Protein AF-A0A3B0T3K8-F1 (afdb_monomer)

Foldseek 3Di:
DDDPVVVVVCVVVVVVVVPDDDPLNVQLVVQCVVPNDVSSVVSVVVSVVVVVVVVVCVVVCPVVVCVVDPVSVVVVVVVVVVVCVVVVVCVVPDDPPPDPPDD

Sequence (103 aa):
MPETSTLLIFLAASTVLAVVPGPGVLYIIARSVEGGRRTGLAATLGVATGNMVHVMGAAIGLSAIIAQSATAFTAIKLAGAAYLIGTGVIRLLTPVEVGTDVA

Solvent-accessible surface area (backbone atoms only — not c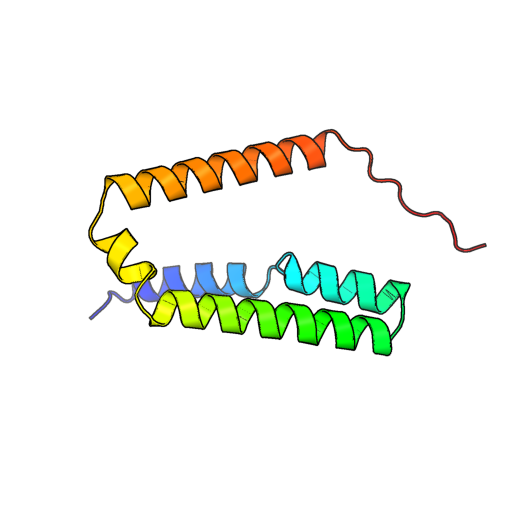omparable to full-atom values): 5920 Å² total; per-residue (Å²): 128,86,53,70,67,58,53,52,52,48,50,52,54,50,50,56,57,69,71,52,79,48,73,69,55,50,49,28,50,54,37,24,70,78,56,34,71,68,40,18,50,52,42,46,52,52,52,52,51,52,49,50,56,50,51,48,46,43,72,79,36,54,54,56,56,35,71,76,28,71,65,54,42,50,51,52,52,51,51,51,51,52,50,52,51,52,53,50,52,52,60,73,71,48,82,82,80,76,82,78,86,81,126

Structure (mmCIF, N/CA/C/O backbone):
data_AF-A0A3B0T3K8-F1
#
_entry.id   AF-A0A3B0T3K8-F1
#
loop_
_atom_site.group_PDB
_atom_site.id
_atom_site.type_symbol
_atom_site.label_atom_id
_atom_site.label_alt_id
_atom_site.label_comp_id
_atom_site.label_asym_id
_atom_site.label_entity_id
_atom_site.label_seq_id
_atom_site.pdbx_PDB_ins_code
_atom_site.Cartn_x
_atom_site.Cartn_y
_atom_site.Cartn_z
_atom_site.occupancy
_atom_site.B_iso_or_equiv
_atom_site.auth_seq_id
_atom_site.auth_comp_id
_atom_site.auth_asym_id
_atom_site.auth_atom_id
_atom_site.pdbx_PDB_model_num
ATOM 1 N N . MET A 1 1 ? -20.956 -18.641 13.293 1.00 65.44 1 MET A N 1
ATOM 2 C CA . MET A 1 1 ? -20.156 -19.009 12.103 1.00 65.44 1 MET A CA 1
ATOM 3 C C . MET A 1 1 ? -20.710 -18.198 10.943 1.00 65.44 1 MET A C 1
ATOM 5 O O . MET A 1 1 ? -21.928 -18.055 10.918 1.00 65.44 1 MET A O 1
ATOM 9 N N . PRO A 1 2 ? -19.878 -17.571 10.093 1.00 84.19 2 PRO A N 1
ATOM 10 C CA . PRO A 1 2 ? -20.380 -16.758 8.987 1.00 84.19 2 PRO A CA 1
ATOM 11 C C . PRO A 1 2 ? -21.283 -17.595 8.076 1.00 84.19 2 PRO A C 1
ATOM 13 O O . PRO A 1 2 ? -21.042 -18.785 7.879 1.00 84.19 2 PRO A O 1
ATOM 16 N N . GLU A 1 3 ? -22.346 -16.976 7.572 1.00 94.12 3 GLU A N 1
ATOM 17 C CA . GLU A 1 3 ? -23.328 -17.628 6.708 1.00 94.12 3 GLU A CA 1
ATOM 18 C C . GLU A 1 3 ? -22.688 -17.985 5.356 1.00 94.12 3 GLU A C 1
ATOM 20 O O . GLU A 1 3 ? -21.811 -17.265 4.869 1.00 94.12 3 GLU A O 1
ATOM 25 N N . THR A 1 4 ? -23.105 -19.090 4.735 1.00 93.25 4 THR A N 1
ATOM 26 C CA . THR A 1 4 ? -22.496 -19.574 3.485 1.00 93.25 4 THR A CA 1
ATOM 27 C C . THR A 1 4 ? -22.567 -18.526 2.374 1.00 93.25 4 THR A C 1
ATOM 29 O O . THR A 1 4 ? -21.596 -18.363 1.637 1.00 93.25 4 THR A O 1
ATOM 32 N N . SER A 1 5 ? -23.649 -17.741 2.308 1.00 93.19 5 SER A N 1
ATOM 33 C CA . SER A 1 5 ? -23.757 -16.604 1.385 1.00 93.19 5 SER A CA 1
ATOM 34 C C . SER A 1 5 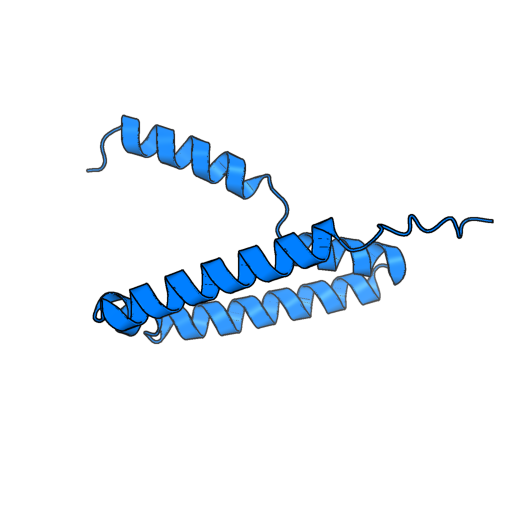? -22.659 -15.556 1.608 1.00 93.19 5 SER A C 1
ATOM 36 O O . SER A 1 5 ? -22.021 -15.108 0.656 1.00 93.19 5 SER A O 1
ATOM 38 N N . THR A 1 6 ? -22.348 -15.222 2.868 1.00 95.00 6 THR A N 1
ATOM 39 C CA . THR A 1 6 ? -21.268 -14.273 3.204 1.00 95.00 6 THR A CA 1
ATOM 40 C C . THR A 1 6 ? -19.912 -14.780 2.720 1.00 95.00 6 THR A C 1
ATOM 42 O O . THR A 1 6 ? -19.127 -14.012 2.164 1.00 95.00 6 THR A O 1
ATOM 45 N N . LEU A 1 7 ? -19.641 -16.078 2.891 1.00 95.50 7 LEU A N 1
ATOM 46 C CA . LEU A 1 7 ? -18.401 -16.693 2.418 1.00 95.50 7 LEU A CA 1
ATOM 47 C C . LEU A 1 7 ? -18.302 -16.683 0.890 1.00 95.50 7 LEU A C 1
ATOM 49 O O . LEU A 1 7 ? -17.237 -16.379 0.362 1.00 95.50 7 LEU A O 1
ATOM 53 N N . LEU A 1 8 ? -19.399 -16.966 0.183 1.00 96.06 8 LEU A N 1
ATOM 54 C CA . LEU A 1 8 ? -19.437 -16.928 -1.282 1.00 96.06 8 LEU A CA 1
ATOM 55 C C . LEU A 1 8 ? -19.218 -15.509 -1.824 1.00 96.06 8 LEU A C 1
ATOM 57 O O . LEU A 1 8 ? -18.435 -15.331 -2.757 1.00 96.06 8 LEU A O 1
ATOM 61 N N . ILE A 1 9 ? -19.843 -14.496 -1.215 1.00 95.94 9 ILE A N 1
ATOM 62 C CA . ILE A 1 9 ? -19.651 -13.085 -1.589 1.00 95.94 9 ILE A CA 1
ATOM 63 C C . ILE A 1 9 ? -18.210 -12.648 -1.318 1.00 95.94 9 ILE A C 1
ATOM 65 O O . ILE A 1 9 ? -17.582 -12.032 -2.178 1.00 95.94 9 ILE A O 1
ATOM 69 N N . PHE A 1 10 ? -17.660 -12.988 -0.149 1.00 94.56 10 PHE A N 1
ATOM 70 C CA . PHE A 1 10 ? -16.266 -12.697 0.177 1.00 94.56 10 PHE A CA 1
ATOM 71 C C . PHE A 1 10 ? -15.306 -13.376 -0.803 1.00 94.56 10 PHE A C 1
ATOM 73 O O . PHE A 1 10 ? -14.384 -12.730 -1.298 1.00 94.56 10 PHE A O 1
ATOM 80 N N . LEU A 1 11 ? -15.522 -14.656 -1.114 1.00 95.94 11 LEU A N 1
ATOM 81 C CA . LEU A 1 11 ? -14.705 -15.404 -2.066 1.00 95.94 11 LEU A CA 1
ATOM 82 C C . LEU A 1 11 ? -14.735 -14.746 -3.447 1.00 95.94 11 LEU A C 1
ATOM 84 O O . LEU A 1 11 ? -13.681 -14.505 -4.029 1.00 95.94 11 LEU A O 1
ATOM 88 N N . ALA A 1 12 ? -15.920 -14.396 -3.949 1.00 96.12 12 ALA A N 1
ATOM 89 C CA . ALA A 1 12 ? -16.063 -13.715 -5.231 1.00 96.12 12 ALA A CA 1
ATOM 90 C C . ALA A 1 12 ? -15.351 -12.351 -5.234 1.00 96.12 12 ALA A C 1
ATOM 92 O O . ALA A 1 12 ? -14.519 -12.089 -6.103 1.00 96.12 12 ALA A O 1
ATOM 93 N N . ALA A 1 13 ? -15.616 -11.504 -4.235 1.00 95.06 13 ALA A N 1
ATOM 94 C CA . ALA A 1 13 ? -15.024 -10.171 -4.133 1.00 95.06 13 ALA A CA 1
ATOM 95 C C . ALA A 1 13 ? -13.494 -10.216 -3.972 1.00 95.06 13 ALA A C 1
ATOM 97 O O . ALA A 1 13 ? -12.776 -9.484 -4.651 1.00 95.06 13 ALA A O 1
ATOM 98 N N . SER A 1 14 ? -12.984 -11.098 -3.108 1.00 93.88 14 SER A N 1
ATOM 99 C CA . SER A 1 14 ? -11.543 -11.271 -2.894 1.00 93.88 14 SER A CA 1
ATOM 100 C C . SER A 1 14 ? -10.842 -11.860 -4.115 1.00 93.88 14 SER A C 1
ATOM 102 O O . SER A 1 14 ? -9.730 -11.438 -4.412 1.00 93.88 14 SER A O 1
ATOM 104 N N . THR A 1 15 ? -11.488 -12.756 -4.869 1.00 94.19 15 THR A N 1
ATOM 105 C CA . THR A 1 15 ? -10.943 -13.281 -6.133 1.00 94.19 15 THR A CA 1
ATOM 106 C C . THR A 1 15 ? -10.789 -12.167 -7.162 1.00 94.19 15 THR A C 1
ATOM 108 O O . THR A 1 15 ? -9.718 -12.022 -7.747 1.00 94.19 15 THR A O 1
ATOM 111 N N . VAL A 1 16 ? -11.822 -11.335 -7.346 1.00 94.06 16 VAL A N 1
ATOM 112 C CA . VAL A 1 16 ? -11.742 -10.165 -8.237 1.00 94.06 16 VAL A CA 1
ATOM 113 C C . VAL A 1 16 ? -10.606 -9.242 -7.797 1.00 94.06 16 VAL A C 1
ATOM 115 O O . VAL A 1 16 ? -9.781 -8.851 -8.618 1.00 94.06 16 VAL A O 1
ATOM 118 N N . LEU A 1 17 ? -10.515 -8.946 -6.499 1.00 89.31 17 LEU A N 1
ATOM 119 C CA . LEU A 1 17 ? -9.471 -8.078 -5.959 1.00 89.31 17 LEU A CA 1
ATOM 120 C C . LEU A 1 17 ? -8.061 -8.673 -6.116 1.00 89.31 17 LEU A C 1
ATOM 122 O O . LEU A 1 17 ? -7.122 -7.933 -6.388 1.00 89.31 17 LEU A O 1
ATOM 126 N N . ALA A 1 18 ? -7.910 -9.991 -5.972 1.00 88.31 18 ALA A N 1
ATOM 127 C CA . ALA A 1 18 ? -6.633 -10.691 -6.095 1.00 88.31 18 ALA A CA 1
ATOM 128 C C . ALA A 1 18 ? -6.111 -10.737 -7.539 1.00 88.31 18 ALA A C 1
ATOM 130 O O . ALA A 1 18 ? -4.899 -10.762 -7.748 1.00 88.31 18 ALA A O 1
ATOM 131 N N . VAL A 1 19 ? -7.009 -10.745 -8.531 1.00 90.94 19 VAL A N 1
ATOM 132 C CA . VAL A 1 19 ? -6.638 -10.745 -9.956 1.00 90.94 19 VAL A CA 1
ATOM 133 C C . VAL A 1 19 ? -6.202 -9.358 -10.4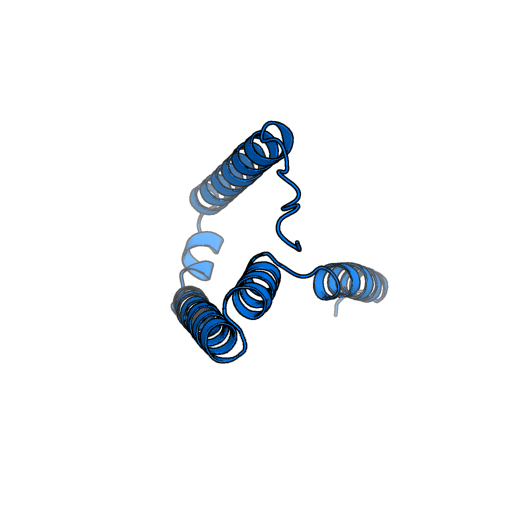31 1.00 90.94 19 VAL A C 1
ATOM 135 O O . VAL A 1 19 ? -5.364 -9.264 -11.325 1.00 90.94 19 VAL A O 1
ATOM 138 N N . VAL A 1 20 ? -6.736 -8.277 -9.853 1.00 90.19 20 VAL A N 1
ATOM 139 C CA . VAL A 1 20 ? -6.378 -6.911 -10.257 1.00 90.19 20 VAL A CA 1
ATOM 140 C C . VAL A 1 20 ? -4.963 -6.576 -9.762 1.00 90.19 20 VAL A C 1
ATOM 142 O O . VAL A 1 20 ? -4.751 -6.451 -8.553 1.00 90.19 20 VAL A O 1
ATOM 145 N N . PRO A 1 21 ? -3.974 -6.383 -10.660 1.00 86.75 21 PRO A N 1
ATOM 146 C CA . PRO A 1 21 ? -2.634 -6.003 -10.241 1.00 86.75 21 PRO A CA 1
ATOM 147 C C . PRO A 1 21 ? -2.670 -4.611 -9.604 1.00 86.75 21 PRO A C 1
ATOM 149 O O . PRO A 1 21 ? -3.048 -3.621 -10.231 1.00 86.75 21 PRO A O 1
ATOM 152 N N . GLY A 1 22 ? -2.264 -4.533 -8.338 1.00 87.56 22 GLY A N 1
ATOM 153 C CA . GLY A 1 22 ? -2.179 -3.268 -7.617 1.00 87.56 22 GLY A CA 1
ATOM 154 C C . GLY A 1 22 ? -1.058 -2.353 -8.136 1.00 87.56 22 GLY A C 1
ATOM 155 O O . GLY A 1 22 ? -0.167 -2.794 -8.870 1.00 87.56 22 GLY A O 1
ATOM 156 N N . PRO A 1 23 ? -1.022 -1.082 -7.693 1.00 87.81 23 PRO A N 1
ATOM 157 C CA . PRO A 1 23 ? -0.025 -0.104 -8.136 1.00 87.81 23 PRO A CA 1
ATOM 158 C C . PRO A 1 23 ? 1.420 -0.541 -7.854 1.00 87.81 23 PRO A C 1
ATOM 160 O O . PRO A 1 23 ? 2.304 -0.257 -8.655 1.00 87.81 23 PRO A O 1
ATOM 163 N N . GLY A 1 24 ? 1.667 -1.279 -6.764 1.00 91.62 24 GLY A N 1
ATOM 164 C CA . GLY A 1 24 ? 2.993 -1.828 -6.460 1.00 91.62 24 GLY A CA 1
ATOM 165 C C . GLY A 1 24 ? 3.460 -2.875 -7.477 1.00 91.62 24 GLY A C 1
ATOM 166 O O . GLY A 1 24 ? 4.617 -2.855 -7.887 1.00 91.62 24 GLY A O 1
ATOM 167 N N . VAL A 1 25 ? 2.558 -3.747 -7.941 1.00 92.88 25 VAL A N 1
ATOM 168 C CA . VAL A 1 25 ? 2.866 -4.750 -8.974 1.00 92.88 25 VAL A CA 1
ATOM 169 C C . VAL A 1 25 ? 3.108 -4.064 -10.317 1.00 92.88 25 VAL A C 1
ATOM 171 O O . VAL A 1 25 ? 4.101 -4.356 -10.977 1.00 92.88 25 VAL A O 1
ATOM 174 N N . LEU A 1 26 ? 2.260 -3.098 -10.688 1.00 93.19 26 LEU A N 1
ATOM 175 C CA . LEU A 1 26 ? 2.438 -2.304 -11.908 1.00 93.19 26 LEU A CA 1
ATOM 176 C C . LEU A 1 26 ? 3.765 -1.533 -11.903 1.00 93.19 26 LEU A C 1
ATOM 178 O O . LEU A 1 26 ? 4.458 -1.508 -12.916 1.00 93.19 26 LEU A O 1
ATOM 182 N N . TYR A 1 27 ? 4.153 -0.962 -10.759 1.00 92.81 27 TYR A N 1
ATOM 183 C CA . TYR A 1 27 ? 5.446 -0.300 -10.592 1.00 92.81 27 TYR A CA 1
ATOM 184 C C . TYR A 1 27 ? 6.623 -1.259 -10.810 1.00 92.81 27 TYR A C 1
ATOM 186 O O . TYR A 1 27 ? 7.563 -0.926 -11.532 1.00 92.81 27 TYR A O 1
ATOM 194 N N . ILE A 1 28 ? 6.567 -2.461 -10.225 1.00 94.75 28 ILE A N 1
ATOM 195 C CA . ILE A 1 28 ? 7.600 -3.488 -10.415 1.00 94.75 28 ILE A CA 1
ATOM 196 C C . ILE A 1 28 ? 7.694 -3.887 -11.889 1.00 94.75 28 ILE A C 1
ATOM 198 O O . ILE A 1 28 ? 8.803 -3.980 -12.412 1.00 94.75 28 ILE A O 1
ATOM 202 N N . ILE A 1 29 ? 6.560 -4.096 -12.567 1.00 94.19 29 ILE A N 1
ATOM 203 C CA . ILE A 1 29 ? 6.526 -4.435 -13.997 1.00 94.19 29 ILE A CA 1
ATOM 204 C C . ILE A 1 29 ? 7.157 -3.309 -14.820 1.00 94.19 29 ILE A C 1
ATOM 206 O O . ILE A 1 29 ? 8.101 -3.576 -15.560 1.00 94.19 29 ILE A O 1
ATOM 210 N N . ALA A 1 30 ? 6.712 -2.061 -14.641 1.00 91.75 30 ALA A N 1
ATOM 211 C CA . ALA A 1 30 ? 7.243 -0.903 -15.364 1.00 91.75 30 ALA A CA 1
ATOM 212 C C . ALA A 1 30 ? 8.764 -0.783 -15.194 1.00 91.75 30 ALA A C 1
ATOM 214 O O . ALA A 1 30 ? 9.506 -0.735 -16.172 1.00 91.75 30 ALA A O 1
ATOM 215 N N . ARG A 1 31 ? 9.256 -0.871 -13.951 1.00 93.81 31 ARG A N 1
ATOM 216 C CA . ARG A 1 31 ? 10.696 -0.818 -13.664 1.00 93.81 31 ARG A CA 1
ATOM 217 C C . ARG A 1 31 ? 11.487 -2.013 -14.181 1.00 93.81 31 ARG A C 1
ATOM 219 O O . ARG A 1 31 ? 12.664 -1.860 -14.508 1.00 93.81 31 ARG A O 1
ATOM 226 N N . SER A 1 32 ? 10.872 -3.189 -14.245 1.00 92.06 32 SER A N 1
ATOM 227 C CA . SER A 1 32 ? 11.501 -4.387 -14.808 1.00 92.06 32 SER A CA 1
ATOM 228 C C . SER A 1 32 ? 11.636 -4.296 -16.326 1.00 92.06 32 SER A C 1
ATOM 230 O O . SER A 1 32 ? 12.634 -4.765 -16.866 1.00 92.06 32 SER A O 1
ATOM 232 N N . VAL A 1 33 ? 10.649 -3.694 -16.997 1.00 93.69 33 VAL A N 1
ATOM 233 C CA . VAL A 1 33 ? 10.654 -3.479 -18.450 1.00 93.69 33 VAL A CA 1
ATOM 234 C C . VAL A 1 33 ? 11.642 -2.375 -18.834 1.00 93.69 33 VAL A C 1
ATOM 236 O O . VAL A 1 33 ? 12.462 -2.596 -19.716 1.00 93.69 33 VAL A O 1
ATOM 239 N N . GLU A 1 34 ? 11.637 -1.236 -18.135 1.00 91.56 34 GLU A N 1
ATOM 240 C CA . GLU A 1 34 ? 12.539 -0.104 -18.418 1.00 91.56 34 GLU A CA 1
ATOM 241 C C . GLU A 1 34 ? 14.015 -0.414 -18.128 1.00 91.56 34 GLU A C 1
ATOM 243 O O . GLU A 1 34 ? 14.901 -0.061 -18.899 1.00 91.56 34 GLU A O 1
ATOM 248 N N . GLY A 1 35 ? 14.298 -1.030 -16.975 1.00 86.69 35 GLY A N 1
ATOM 249 C CA . GLY A 1 35 ? 15.660 -1.152 -16.444 1.00 86.69 35 GLY A CA 1
ATOM 2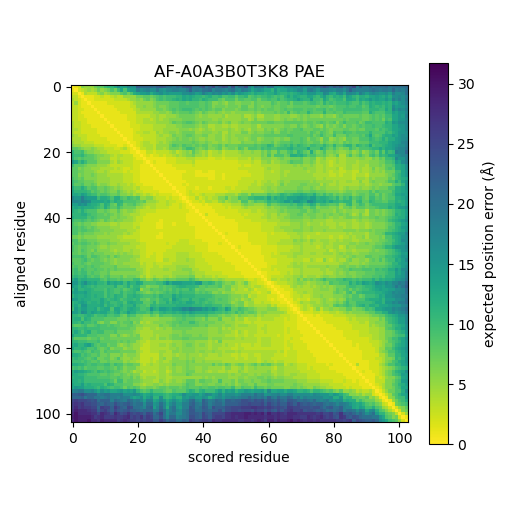50 C C . GLY A 1 35 ? 16.176 -2.586 -16.340 1.00 86.69 35 GLY A C 1
ATOM 251 O O . GLY A 1 35 ? 17.193 -2.823 -15.679 1.00 86.69 35 GLY A O 1
ATOM 252 N N . GLY A 1 36 ? 15.458 -3.555 -16.910 1.00 90.94 36 GLY A N 1
ATOM 253 C CA . GLY A 1 36 ? 15.789 -4.975 -16.852 1.00 90.94 36 GLY A CA 1
ATOM 254 C C . GLY A 1 36 ? 15.701 -5.595 -15.450 1.00 90.94 36 GLY A C 1
ATOM 255 O O . GLY A 1 36 ? 15.192 -5.024 -14.480 1.00 90.94 36 GLY A O 1
ATOM 256 N N . ARG A 1 37 ? 16.247 -6.812 -15.319 1.00 89.06 37 ARG A N 1
ATOM 257 C CA . ARG A 1 37 ? 16.079 -7.667 -14.128 1.00 89.06 37 ARG A CA 1
ATOM 258 C C . ARG A 1 37 ? 16.598 -7.040 -12.829 1.00 89.06 37 ARG A C 1
ATOM 260 O O . ARG A 1 37 ? 15.984 -7.229 -11.785 1.00 89.06 37 ARG A O 1
ATOM 267 N N . ARG A 1 38 ? 17.715 -6.304 -12.860 1.00 91.50 38 ARG A N 1
ATOM 268 C CA . ARG A 1 38 ? 18.300 -5.709 -11.638 1.00 91.50 38 ARG A CA 1
ATOM 269 C C . ARG A 1 38 ? 17.416 -4.595 -11.074 1.00 91.50 38 ARG A C 1
ATOM 271 O O . ARG A 1 38 ? 17.193 -4.557 -9.867 1.00 91.50 38 ARG A O 1
ATOM 278 N N . THR A 1 39 ? 16.870 -3.749 -11.943 1.00 92.31 39 THR A N 1
ATOM 279 C CA . THR A 1 39 ? 15.974 -2.648 -11.560 1.00 92.31 39 THR A CA 1
ATOM 280 C C . THR A 1 39 ? 14.635 -3.184 -11.053 1.00 92.31 39 THR A C 1
ATOM 282 O O . THR A 1 39 ? 14.133 -2.719 -10.031 1.00 92.31 39 THR A O 1
ATOM 285 N N . GLY A 1 40 ? 14.117 -4.243 -11.683 1.00 92.62 40 GLY A N 1
ATOM 286 C CA . GLY A 1 40 ? 12.943 -4.975 -11.200 1.00 92.62 40 GLY A CA 1
ATOM 287 C C . GLY A 1 40 ? 13.125 -5.595 -9.811 1.00 92.62 40 GLY A C 1
ATOM 288 O O . GLY A 1 40 ? 12.249 -5.475 -8.952 1.00 92.62 40 GLY A O 1
ATOM 289 N N . LEU A 1 41 ? 14.283 -6.213 -9.547 1.00 94.56 41 LEU A N 1
ATOM 290 C CA . LEU A 1 41 ? 14.602 -6.772 -8.227 1.00 94.56 41 LEU A CA 1
ATOM 291 C C . LEU A 1 41 ? 14.702 -5.680 -7.155 1.00 94.56 41 LEU A C 1
ATOM 293 O O . LEU A 1 41 ? 14.151 -5.848 -6.070 1.00 94.56 41 LEU A O 1
ATOM 297 N N . ALA A 1 42 ? 15.340 -4.548 -7.464 1.00 95.12 42 ALA A N 1
ATOM 298 C CA . ALA A 1 42 ? 15.400 -3.408 -6.550 1.00 95.12 42 ALA A CA 1
ATOM 299 C C . ALA A 1 42 ? 13.999 -2.844 -6.242 1.00 95.12 42 ALA A C 1
ATOM 301 O O . ALA A 1 42 ? 13.675 -2.613 -5.077 1.00 95.12 42 ALA A O 1
ATOM 302 N N . ALA A 1 43 ? 13.140 -2.700 -7.258 1.00 95.00 43 ALA A N 1
ATOM 303 C CA . ALA A 1 43 ? 11.747 -2.282 -7.085 1.00 95.00 43 ALA A CA 1
ATOM 304 C C . ALA A 1 43 ? 10.958 -3.267 -6.207 1.00 95.00 43 ALA A C 1
ATOM 306 O O . ALA A 1 43 ? 10.241 -2.854 -5.297 1.00 95.00 43 ALA A O 1
ATOM 307 N N . THR A 1 44 ? 11.141 -4.571 -6.429 1.00 95.44 44 THR A N 1
ATOM 308 C CA . THR A 1 44 ? 10.486 -5.630 -5.646 1.00 95.44 44 THR A CA 1
ATOM 309 C C . THR A 1 44 ? 10.904 -5.581 -4.180 1.00 95.44 44 THR A C 1
ATOM 311 O O . THR A 1 44 ? 10.048 -5.618 -3.299 1.00 95.44 44 THR A O 1
ATOM 314 N N . LEU A 1 45 ? 12.206 -5.446 -3.905 1.00 96.50 45 LEU A N 1
ATOM 315 C CA . LEU A 1 45 ? 12.720 -5.329 -2.538 1.00 96.50 45 LEU A CA 1
ATOM 316 C C . LEU A 1 45 ? 12.206 -4.066 -1.843 1.00 96.50 45 LEU A C 1
ATOM 318 O O . LEU A 1 45 ? 11.824 -4.127 -0.674 1.00 96.50 45 LEU A O 1
ATOM 322 N N . GLY A 1 46 ? 12.147 -2.942 -2.561 1.00 95.25 46 GLY A N 1
ATOM 323 C CA . GLY A 1 46 ? 11.586 -1.693 -2.045 1.00 95.25 46 GLY A CA 1
ATOM 324 C C . GLY A 1 46 ? 10.120 -1.843 -1.640 1.00 95.25 46 GLY A C 1
ATOM 325 O O . GLY A 1 46 ? 9.755 -1.526 -0.508 1.00 95.25 46 GLY A O 1
ATOM 326 N N . VAL A 1 47 ? 9.293 -2.402 -2.530 1.00 95.81 47 VAL A N 1
ATOM 327 C CA . VAL A 1 47 ? 7.868 -2.655 -2.263 1.00 95.81 47 VAL A CA 1
ATOM 328 C C . VAL A 1 47 ? 7.687 -3.642 -1.105 1.00 95.81 47 VAL A C 1
ATOM 330 O O . VAL A 1 47 ? 6.891 -3.387 -0.203 1.00 95.81 47 VAL A O 1
ATOM 333 N N . ALA A 1 48 ? 8.449 -4.738 -1.076 1.00 95.06 48 ALA A N 1
ATOM 334 C CA . ALA A 1 48 ? 8.373 -5.729 -0.004 1.00 95.06 48 ALA A CA 1
ATOM 335 C C . ALA A 1 48 ? 8.746 -5.135 1.363 1.00 95.06 48 ALA A C 1
ATOM 337 O O . ALA A 1 48 ? 8.049 -5.364 2.352 1.00 95.06 48 ALA A O 1
ATOM 338 N N . THR A 1 49 ? 9.807 -4.326 1.412 1.00 96.50 49 THR A N 1
ATOM 339 C CA . THR A 1 49 ? 10.247 -3.655 2.643 1.00 96.50 49 THR A CA 1
ATOM 340 C C . THR A 1 49 ? 9.201 -2.652 3.123 1.00 96.50 49 THR A C 1
ATOM 342 O O . THR A 1 49 ? 8.850 -2.652 4.302 1.00 96.50 49 THR A O 1
ATOM 345 N N . GLY A 1 50 ? 8.639 -1.845 2.217 1.00 93.69 50 GLY A N 1
ATOM 346 C CA . GLY A 1 50 ? 7.553 -0.918 2.545 1.00 93.69 50 GLY A CA 1
ATOM 347 C C . GLY A 1 50 ? 6.323 -1.633 3.111 1.00 93.69 50 GLY A C 1
ATOM 348 O O . GLY A 1 50 ? 5.776 -1.212 4.131 1.00 93.69 50 GLY A O 1
ATOM 349 N N . ASN A 1 51 ? 5.93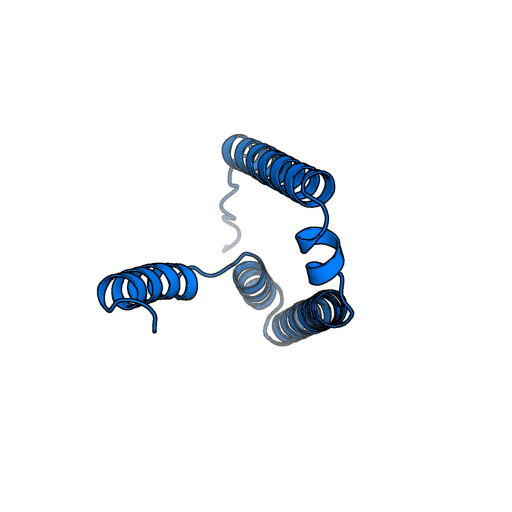7 -2.765 2.515 1.00 94.00 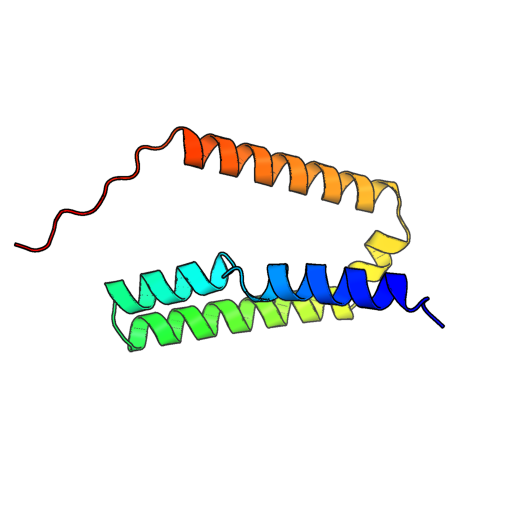51 ASN A N 1
ATOM 350 C CA . ASN A 1 51 ? 4.838 -3.590 3.018 1.00 94.00 51 ASN A CA 1
ATOM 351 C C . ASN A 1 51 ? 5.125 -4.144 4.417 1.00 94.00 51 ASN A C 1
ATOM 353 O O . ASN A 1 51 ? 4.235 -4.135 5.263 1.00 94.00 51 ASN A O 1
ATOM 357 N N . MET A 1 52 ? 6.355 -4.584 4.692 1.00 94.94 52 MET A N 1
ATOM 358 C CA . MET A 1 52 ? 6.736 -5.051 6.029 1.00 94.94 52 MET A CA 1
ATOM 359 C C . MET A 1 52 ? 6.624 -3.943 7.074 1.00 94.94 52 MET A C 1
ATOM 361 O O . MET A 1 52 ? 6.041 -4.163 8.133 1.00 94.94 52 MET A O 1
ATOM 365 N N . VAL A 1 53 ? 7.106 -2.736 6.765 1.00 95.38 53 VAL A N 1
ATOM 366 C CA . VAL A 1 53 ? 6.970 -1.574 7.659 1.00 95.38 53 VAL A CA 1
ATOM 367 C C . VAL A 1 53 ? 5.495 -1.243 7.909 1.00 95.38 53 VAL A C 1
ATOM 369 O O . VAL A 1 53 ? 5.104 -0.994 9.050 1.00 95.38 53 VAL A O 1
ATOM 372 N N . HIS A 1 54 ? 4.656 -1.296 6.873 1.00 91.38 54 HIS A N 1
ATOM 373 C CA . HIS A 1 54 ? 3.215 -1.081 7.004 1.00 91.38 54 HIS A CA 1
ATOM 374 C C . HIS A 1 54 ? 2.546 -2.130 7.907 1.00 91.38 54 HIS A C 1
ATOM 376 O O . HIS A 1 54 ? 1.822 -1.770 8.835 1.00 91.38 54 HIS A O 1
ATOM 382 N N . VAL A 1 55 ? 2.809 -3.419 7.667 1.00 93.50 55 VAL A N 1
ATOM 383 C CA . VAL A 1 55 ? 2.254 -4.527 8.464 1.00 93.50 55 VAL A CA 1
ATOM 384 C C . VAL A 1 55 ? 2.717 -4.439 9.915 1.00 93.50 55 VAL A C 1
ATOM 386 O O . VAL A 1 55 ? 1.907 -4.628 10.817 1.00 93.50 55 VAL A O 1
ATOM 389 N N . MET A 1 56 ? 3.980 -4.086 10.156 1.00 94.62 56 MET A N 1
ATOM 390 C CA . MET A 1 56 ? 4.501 -3.829 11.501 1.00 94.62 56 MET A CA 1
ATOM 391 C C . MET A 1 56 ? 3.733 -2.696 12.189 1.00 94.62 56 MET A C 1
ATOM 393 O O . MET A 1 56 ? 3.296 -2.856 13.325 1.00 94.62 56 MET A O 1
ATOM 397 N N . GLY A 1 57 ? 3.501 -1.577 11.498 1.00 91.44 57 GLY A N 1
ATOM 398 C CA . GLY A 1 57 ? 2.696 -0.473 12.029 1.00 91.44 57 GLY A CA 1
ATOM 399 C C . GLY A 1 57 ? 1.264 -0.897 12.374 1.00 91.44 57 GLY A C 1
ATOM 400 O O . GLY A 1 57 ? 0.755 -0.563 13.446 1.00 91.44 57 GLY A O 1
ATOM 401 N N . ALA A 1 58 ? 0.631 -1.685 11.503 1.00 90.50 58 ALA A N 1
ATOM 402 C CA . ALA A 1 58 ? -0.691 -2.252 11.757 1.00 90.50 58 ALA A CA 1
ATOM 403 C C . ALA A 1 58 ? -0.688 -3.185 12.984 1.00 90.50 58 ALA A C 1
ATOM 405 O O . ALA A 1 58 ? -1.546 -3.046 13.857 1.00 90.50 58 ALA A O 1
ATOM 406 N N . ALA A 1 59 ? 0.305 -4.075 13.085 1.00 89.94 59 ALA A N 1
ATOM 407 C CA . ALA A 1 59 ? 0.441 -5.060 14.158 1.00 89.94 59 ALA A CA 1
ATOM 408 C C . ALA A 1 59 ? 0.732 -4.433 15.531 1.00 89.94 59 ALA A C 1
ATOM 410 O O . ALA A 1 59 ? 0.201 -4.899 16.535 1.00 89.94 59 ALA A O 1
ATOM 411 N N . ILE A 1 60 ? 1.532 -3.362 15.583 1.00 90.19 60 ILE A N 1
ATOM 412 C CA . ILE A 1 60 ? 1.883 -2.661 16.834 1.00 90.19 60 ILE A CA 1
ATOM 413 C C . ILE A 1 60 ? 0.684 -1.881 17.411 1.00 90.19 60 ILE A C 1
ATOM 415 O O . ILE A 1 60 ? 0.702 -1.495 18.577 1.00 90.19 60 ILE A O 1
ATOM 419 N N . GLY A 1 61 ? -0.396 -1.698 16.643 1.00 83.31 61 GLY A N 1
ATOM 420 C CA . GLY A 1 61 ? -1.664 -1.195 17.178 1.00 83.31 61 GLY A CA 1
ATOM 421 C C . GLY A 1 61 ? -2.225 0.035 16.478 1.00 83.31 61 GLY A C 1
ATOM 422 O O . GLY A 1 61 ? -3.220 0.583 16.952 1.00 83.31 61 GLY A O 1
ATOM 423 N N . LEU A 1 62 ? -1.671 0.449 15.330 1.00 85.19 62 LEU A N 1
ATOM 424 C CA . LEU A 1 62 ? -2.277 1.515 14.522 1.00 85.19 62 LEU A CA 1
ATOM 425 C C . LEU A 1 62 ? -3.740 1.183 14.181 1.00 85.19 62 LEU A C 1
ATOM 427 O O . LEU A 1 62 ? -4.620 2.033 14.306 1.00 85.19 62 LEU A O 1
ATOM 431 N N . SER A 1 63 ? -4.021 -0.079 13.839 1.00 84.75 63 SER A N 1
ATOM 432 C CA . SER A 1 63 ? -5.384 -0.553 13.574 1.00 84.75 63 SER A CA 1
ATOM 433 C C . SER A 1 63 ? -6.283 -0.497 14.814 1.00 84.75 63 SER A C 1
ATOM 435 O O . SER A 1 63 ? -7.467 -0.196 14.687 1.00 84.75 63 SER A O 1
ATOM 437 N N . ALA A 1 64 ? -5.734 -0.724 16.013 1.00 85.31 64 ALA A N 1
ATOM 438 C CA . ALA A 1 64 ? -6.487 -0.665 17.266 1.00 85.31 64 ALA A CA 1
ATOM 439 C C . ALA A 1 64 ? -6.869 0.776 17.645 1.00 85.31 64 ALA A C 1
ATOM 441 O O . ALA A 1 64 ? -7.996 1.020 18.074 1.00 85.31 64 ALA A O 1
ATOM 442 N N . ILE A 1 65 ? -5.962 1.737 17.429 1.00 84.12 65 ILE A N 1
ATOM 443 C CA . ILE A 1 65 ? -6.225 3.169 17.650 1.00 84.12 65 ILE A CA 1
ATOM 444 C C . ILE A 1 65 ? -7.348 3.651 16.726 1.00 84.12 65 ILE A C 1
ATOM 446 O O . ILE A 1 65 ? -8.278 4.326 17.168 1.00 84.12 65 ILE A O 1
ATOM 450 N N . ILE A 1 66 ? -7.291 3.270 15.446 1.00 86.50 66 ILE A N 1
ATOM 451 C CA . ILE A 1 66 ? -8.322 3.629 14.466 1.00 86.50 66 ILE A CA 1
ATOM 452 C C . ILE A 1 66 ? -9.663 2.974 14.823 1.00 86.50 66 ILE A C 1
ATOM 454 O O . ILE A 1 66 ? -10.696 3.630 14.736 1.00 86.50 66 ILE A O 1
ATOM 458 N N . ALA A 1 67 ? -9.659 1.711 15.264 1.00 83.38 67 ALA A N 1
ATOM 459 C CA . ALA A 1 67 ? -10.879 0.988 15.625 1.00 83.38 67 ALA A CA 1
ATOM 460 C C . ALA A 1 67 ? -11.601 1.576 16.851 1.00 83.38 67 ALA A C 1
ATOM 462 O O . ALA A 1 67 ? -12.825 1.505 16.922 1.00 83.38 67 ALA A O 1
ATOM 463 N N . GLN A 1 68 ? -10.873 2.172 17.801 1.00 90.00 68 GLN A N 1
ATOM 464 C CA . GLN A 1 68 ? -11.479 2.805 18.979 1.00 90.00 68 GLN A CA 1
ATOM 465 C C . GLN A 1 68 ? -12.055 4.201 18.706 1.00 90.00 68 GLN A C 1
ATOM 467 O O . GLN A 1 68 ? -12.909 4.661 19.461 1.00 90.00 68 GLN A O 1
ATOM 472 N N . SER A 1 69 ? -11.615 4.890 17.648 1.00 89.12 69 SER A N 1
ATOM 473 C CA . SER A 1 69 ? -12.006 6.279 17.386 1.00 89.12 69 SER A CA 1
ATOM 474 C C . SER A 1 69 ? -12.792 6.431 16.088 1.00 89.12 69 SER A C 1
ATOM 476 O O . SER A 1 69 ? -12.241 6.404 14.985 1.00 89.12 69 SER A O 1
ATOM 478 N N . ALA A 1 70 ? -14.093 6.710 16.224 1.00 88.94 70 ALA A N 1
ATOM 479 C CA . ALA A 1 70 ? -14.970 7.011 15.093 1.00 88.94 70 ALA A CA 1
ATOM 480 C C . ALA A 1 70 ? -14.482 8.226 14.280 1.00 88.94 70 ALA A C 1
ATOM 482 O O . ALA A 1 70 ? -14.560 8.225 13.047 1.00 88.94 70 ALA A O 1
ATOM 483 N N . THR A 1 71 ? -13.933 9.243 14.952 1.00 92.56 71 THR A N 1
ATOM 484 C CA . THR A 1 71 ? -13.385 10.440 14.301 1.00 92.56 71 THR A CA 1
ATOM 485 C C . THR A 1 71 ? -12.132 10.111 13.495 1.00 92.56 71 THR A C 1
ATOM 487 O O . THR A 1 71 ? -12.038 10.523 12.342 1.00 92.56 71 THR A O 1
ATOM 490 N N . ALA A 1 72 ? -11.198 9.328 14.051 1.00 88.94 72 ALA A N 1
ATOM 491 C CA . ALA A 1 72 ? -9.975 8.938 13.345 1.00 88.94 72 ALA A CA 1
ATOM 492 C C . ALA A 1 72 ? -10.287 8.072 12.116 1.00 88.94 72 ALA A C 1
ATOM 494 O O . ALA A 1 72 ? -9.776 8.333 11.027 1.00 88.94 72 ALA A O 1
ATOM 495 N N . PHE A 1 73 ? -11.185 7.093 12.263 1.00 89.69 73 PHE A N 1
ATOM 496 C CA . PHE A 1 73 ? -11.644 6.273 11.144 1.00 89.69 73 PHE A CA 1
ATOM 497 C C . PHE A 1 73 ? -12.309 7.116 10.048 1.00 89.69 73 PHE A C 1
ATOM 499 O O . PHE A 1 73 ? -11.995 6.965 8.867 1.00 89.69 73 PHE A O 1
ATOM 506 N N . THR A 1 74 ? -13.183 8.054 10.427 1.00 93.31 74 THR A N 1
ATOM 507 C CA . THR A 1 74 ? -13.862 8.941 9.470 1.00 93.31 74 THR A CA 1
ATOM 508 C C . THR A 1 74 ? -12.879 9.865 8.757 1.00 93.31 74 THR A C 1
ATOM 510 O O . THR A 1 74 ? -12.968 10.014 7.538 1.00 93.31 74 THR A O 1
ATOM 513 N N . ALA A 1 75 ? -11.916 10.438 9.483 1.00 94.56 75 ALA A N 1
ATOM 514 C CA . ALA A 1 75 ? -10.882 11.295 8.915 1.00 94.56 75 ALA A CA 1
ATOM 515 C C . ALA A 1 75 ? -10.026 10.540 7.889 1.00 94.56 75 ALA A C 1
ATOM 517 O O . ALA A 1 75 ? -9.858 11.016 6.769 1.00 94.56 75 ALA A O 1
ATOM 518 N N . ILE A 1 76 ? -9.555 9.334 8.227 1.00 92.94 76 ILE A N 1
ATOM 519 C CA . ILE A 1 76 ? -8.776 8.490 7.308 1.00 92.94 76 ILE A CA 1
ATOM 520 C C . ILE A 1 76 ? -9.610 8.102 6.086 1.00 92.94 76 ILE A C 1
ATOM 522 O O . ILE A 1 76 ? -9.115 8.170 4.962 1.00 92.94 76 ILE A O 1
ATOM 526 N N . LYS A 1 77 ? -10.888 7.749 6.276 1.00 92.75 77 LYS A N 1
ATOM 527 C CA . LYS A 1 77 ? -11.794 7.410 5.172 1.00 92.75 77 LYS A CA 1
ATOM 528 C C . LYS A 1 77 ? -11.962 8.581 4.205 1.00 92.75 77 LYS A C 1
ATOM 530 O O . LYS A 1 77 ? -11.875 8.392 2.994 1.00 92.75 77 LYS A O 1
ATOM 535 N N . LEU A 1 78 ? -12.191 9.785 4.729 1.00 96.94 78 LEU A N 1
ATOM 536 C CA . LEU A 1 78 ? -12.382 10.977 3.905 1.00 96.94 78 LEU A CA 1
ATOM 537 C C . LEU A 1 78 ? -11.076 11.410 3.226 1.00 96.94 78 LEU A C 1
ATOM 539 O O . LEU A 1 78 ? -11.095 11.765 2.051 1.00 96.94 78 LEU A O 1
ATOM 543 N N . ALA A 1 79 ? -9.941 11.302 3.921 1.00 96.56 79 ALA A N 1
ATOM 544 C CA . ALA A 1 79 ? -8.621 11.540 3.345 1.00 96.56 79 ALA A CA 1
ATOM 545 C C . ALA A 1 79 ? -8.314 10.559 2.201 1.00 96.56 79 ALA A C 1
ATOM 547 O O . ALA A 1 79 ? -7.864 10.977 1.137 1.00 96.56 79 ALA A O 1
ATOM 548 N N . GLY A 1 80 ? -8.621 9.270 2.381 1.00 94.44 80 GLY A N 1
ATOM 549 C CA . GLY A 1 80 ? -8.489 8.254 1.336 1.00 94.44 80 GLY A CA 1
ATOM 550 C C . GLY A 1 80 ? -9.389 8.535 0.132 1.00 94.44 80 GLY A C 1
ATOM 551 O O . GLY A 1 80 ? -8.928 8.474 -1.005 1.00 94.44 80 GLY A O 1
ATOM 552 N N . ALA A 1 81 ? -10.647 8.920 0.364 1.00 96.56 81 ALA A N 1
ATOM 553 C CA . ALA A 1 81 ? -11.560 9.317 -0.707 1.00 96.56 81 ALA A CA 1
ATOM 554 C C . ALA A 1 81 ? -11.038 10.541 -1.479 1.00 96.56 81 ALA A C 1
ATOM 556 O O . ALA A 1 81 ? -11.005 10.517 -2.708 1.00 96.56 81 ALA A O 1
ATOM 557 N N . ALA A 1 82 ? -10.565 11.576 -0.778 1.00 97.38 82 ALA A N 1
ATOM 558 C CA . ALA A 1 82 ? -9.972 12.759 -1.398 1.00 97.38 82 ALA A CA 1
ATOM 559 C C . ALA A 1 82 ? -8.716 12.413 -2.216 1.00 97.38 82 ALA A C 1
ATOM 561 O O . ALA A 1 82 ? -8.563 12.896 -3.337 1.00 97.38 82 ALA A O 1
ATOM 562 N N . TYR A 1 83 ? -7.853 11.532 -1.698 1.00 95.19 83 TYR A N 1
ATOM 563 C CA . TYR A 1 83 ? -6.669 11.047 -2.410 1.00 95.19 83 TYR A CA 1
ATOM 564 C C . TYR A 1 83 ? -7.034 10.303 -3.703 1.00 95.19 83 TYR A C 1
ATOM 566 O O . TYR A 1 83 ? -6.448 10.563 -4.756 1.00 95.19 83 TYR A O 1
ATOM 574 N N . LEU A 1 84 ? -8.030 9.414 -3.657 1.00 92.50 84 LEU A N 1
ATOM 575 C CA . LEU A 1 84 ? -8.504 8.683 -4.835 1.00 92.50 84 LEU A CA 1
ATOM 576 C C . LEU A 1 84 ? -9.160 9.605 -5.868 1.00 92.50 84 LEU A C 1
ATOM 578 O O . LEU A 1 84 ? -8.889 9.466 -7.056 1.00 92.50 84 LEU A O 1
ATOM 582 N N . ILE A 1 85 ? -9.973 10.574 -5.435 1.00 96.81 85 ILE A N 1
ATOM 583 C CA . ILE A 1 85 ? -10.568 11.572 -6.337 1.00 96.81 85 ILE A CA 1
ATOM 584 C C . ILE A 1 85 ? -9.466 12.401 -6.997 1.00 96.81 85 ILE A C 1
ATOM 586 O O . ILE A 1 85 ? -9.446 12.521 -8.218 1.00 96.81 85 ILE A O 1
ATOM 590 N N . GLY A 1 86 ? -8.523 12.931 -6.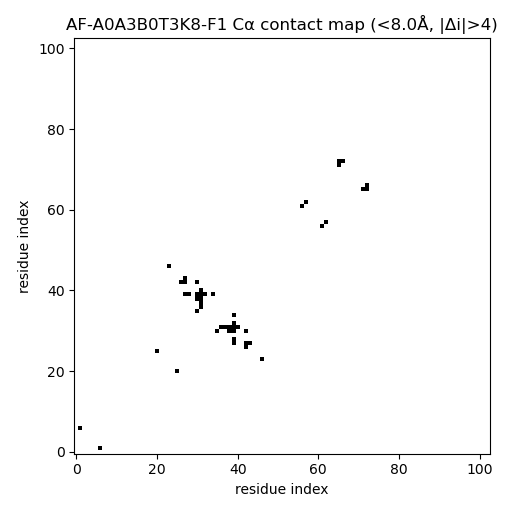214 1.00 95.56 86 GLY A N 1
ATOM 591 C CA . GLY A 1 86 ? -7.431 13.752 -6.733 1.00 95.56 86 GLY A CA 1
ATOM 592 C C . GLY A 1 86 ? -6.568 12.993 -7.740 1.00 95.56 86 GLY A C 1
ATOM 593 O O . GLY A 1 86 ? -6.338 13.473 -8.848 1.00 95.56 86 GLY A O 1
ATOM 594 N N . THR A 1 87 ? -6.143 11.776 -7.397 1.00 91.44 87 THR A N 1
ATOM 595 C CA . THR A 1 87 ? -5.363 10.933 -8.316 1.00 91.44 87 THR A CA 1
ATOM 596 C C . THR A 1 87 ? -6.167 10.520 -9.548 1.00 91.44 87 THR A C 1
ATOM 598 O O . THR A 1 87 ? -5.634 10.585 -10.651 1.00 91.44 87 THR A O 1
ATOM 601 N N . GLY A 1 88 ? -7.447 10.170 -9.405 1.00 91.81 88 GLY A N 1
ATOM 602 C CA . GLY A 1 88 ? -8.334 9.853 -10.526 1.00 91.81 88 GLY A CA 1
ATOM 603 C C . GLY A 1 88 ?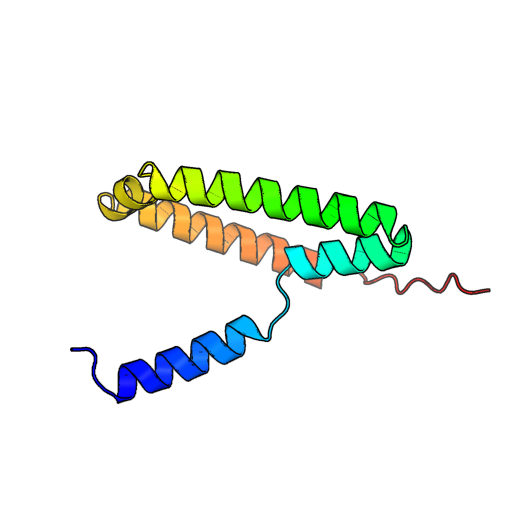 -8.504 11.025 -11.494 1.00 91.81 88 GLY A C 1
ATOM 604 O O . GLY A 1 88 ? -8.324 10.853 -12.697 1.00 91.81 88 GLY A O 1
ATOM 605 N N . VAL A 1 89 ? -8.762 12.230 -10.977 1.00 96.62 89 VAL A N 1
ATOM 606 C CA . VAL A 1 89 ? -8.868 13.459 -11.782 1.00 96.62 89 VAL A CA 1
ATOM 607 C C . VAL A 1 89 ? -7.563 13.735 -12.521 1.00 96.62 89 VAL A C 1
ATOM 609 O O . VAL A 1 89 ? -7.586 13.934 -13.733 1.00 96.62 89 VAL A O 1
ATOM 612 N N . ILE A 1 90 ? -6.419 13.677 -11.831 1.00 93.62 90 ILE A N 1
ATOM 613 C CA . ILE A 1 90 ? -5.107 13.870 -12.466 1.00 93.62 90 ILE A CA 1
ATOM 614 C C . ILE A 1 90 ? -4.919 12.861 -13.603 1.00 93.62 90 ILE A C 1
ATOM 616 O O . ILE A 1 90 ? -4.551 13.245 -14.709 1.00 93.62 90 ILE A O 1
ATOM 620 N N . ARG A 1 91 ? -5.213 11.578 -13.372 1.00 89.69 91 ARG A N 1
ATOM 621 C CA . ARG A 1 91 ? -5.035 10.529 -14.387 1.00 89.69 91 ARG A CA 1
ATOM 622 C C . ARG A 1 91 ? -5.976 10.663 -15.583 1.00 89.69 91 ARG A C 1
ATOM 624 O O . ARG A 1 91 ? -5.579 10.269 -16.669 1.00 89.69 91 ARG A O 1
ATOM 631 N N . LEU A 1 92 ? -7.176 11.216 -15.409 1.00 93.12 92 LEU A N 1
ATOM 632 C CA . LEU A 1 92 ? -8.111 11.463 -16.513 1.00 93.12 92 LEU A CA 1
ATOM 633 C C . LEU A 1 92 ? -7.746 12.700 -17.340 1.00 93.12 92 LEU A C 1
ATOM 635 O O . LEU A 1 92 ? -8.034 12.741 -18.532 1.00 93.12 92 LEU A O 1
ATOM 639 N N . LEU A 1 93 ? -7.131 13.706 -16.715 1.00 94.56 93 LEU A N 1
ATOM 640 C CA . LEU A 1 93 ? -6.759 14.958 -17.378 1.00 94.56 93 LEU A CA 1
ATOM 641 C C . LEU A 1 93 ? -5.361 14.924 -18.007 1.00 94.56 93 LEU A C 1
ATOM 643 O O . LEU A 1 93 ? -5.053 15.775 -18.837 1.00 94.56 93 LEU A O 1
ATOM 647 N N . THR A 1 94 ? -4.508 13.974 -17.617 1.00 90.81 94 THR A N 1
ATOM 648 C CA . THR A 1 94 ? -3.148 13.859 -18.158 1.00 90.81 94 THR A CA 1
ATOM 649 C C . THR A 1 94 ? -3.165 13.005 -19.431 1.00 90.81 94 THR A C 1
ATOM 651 O O . THR A 1 94 ? -3.562 11.839 -19.353 1.00 90.81 94 THR A O 1
ATOM 654 N N . PRO A 1 95 ? -2.729 13.528 -20.594 1.00 77.75 95 PRO A N 1
ATOM 655 C CA . PRO A 1 95 ? -2.583 12.727 -21.803 1.00 77.7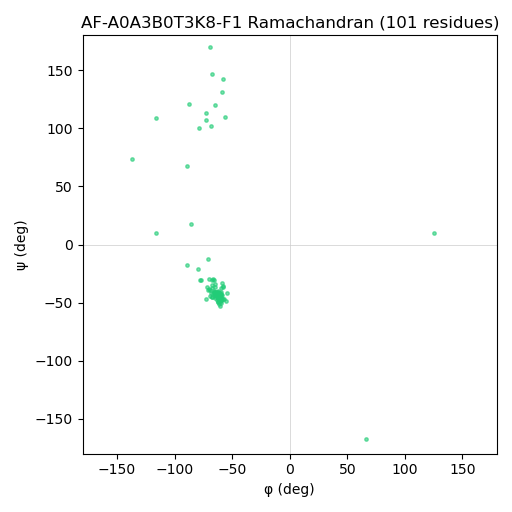5 95 PRO A CA 1
ATOM 656 C C . PRO A 1 95 ? -1.619 11.565 -21.565 1.00 77.75 95 PRO A C 1
ATOM 658 O O . PRO A 1 95 ? -0.525 11.751 -21.034 1.00 77.75 95 PRO A O 1
ATOM 661 N N . VAL A 1 96 ? -2.024 10.357 -21.955 1.00 76.50 96 VAL A N 1
ATOM 662 C CA . VAL A 1 96 ? -1.126 9.202 -21.953 1.00 76.50 96 VAL A CA 1
ATOM 663 C C . VAL A 1 96 ? -0.242 9.312 -23.189 1.00 76.50 96 VAL A C 1
ATOM 665 O O . VAL A 1 96 ? -0.673 8.989 -24.295 1.00 76.50 96 VAL A O 1
ATOM 668 N N . GLU A 1 97 ? 0.989 9.786 -23.011 1.00 71.88 97 GLU A N 1
ATOM 669 C CA . GLU A 1 97 ? 2.020 9.672 -24.040 1.00 71.88 97 GLU A CA 1
ATOM 670 C C . GLU A 1 97 ? 2.391 8.192 -24.181 1.00 71.88 97 GLU A C 1
ATOM 672 O O . GLU A 1 97 ? 3.079 7.604 -23.347 1.00 71.88 97 GLU A O 1
ATOM 677 N N . VAL A 1 98 ? 1.863 7.555 -25.226 1.00 69.12 98 VAL A N 1
ATOM 678 C CA . VAL A 1 98 ? 2.282 6.213 -25.627 1.00 69.12 98 VAL A CA 1
ATOM 679 C C . VAL A 1 98 ? 3.664 6.362 -26.250 1.00 69.12 98 VAL A C 1
ATOM 681 O O . VAL A 1 98 ? 3.787 6.916 -27.339 1.00 69.12 98 VAL A O 1
ATOM 684 N N . GLY A 1 99 ? 4.703 5.918 -25.540 1.00 58.56 99 GLY A N 1
ATOM 685 C CA . GLY A 1 99 ? 6.082 5.991 -26.017 1.00 58.56 99 GLY A CA 1
ATOM 686 C C . GLY A 1 99 ? 6.236 5.293 -27.368 1.00 58.56 99 GLY A C 1
ATOM 687 O O . GLY A 1 99 ? 6.163 4.070 -27.448 1.00 58.56 99 GLY A O 1
ATOM 688 N N . THR A 1 100 ? 6.454 6.071 -28.427 1.00 60.06 100 THR A N 1
ATOM 689 C CA . THR A 1 100 ? 6.770 5.586 -29.780 1.00 60.06 100 THR A CA 1
ATOM 690 C C . THR A 1 100 ? 8.266 5.328 -29.974 1.00 60.06 100 THR A C 1
ATOM 692 O O . THR A 1 100 ? 8.730 5.265 -31.108 1.00 60.06 100 THR A O 1
ATOM 695 N N . ASP A 1 101 ? 9.038 5.197 -28.896 1.00 59.91 101 ASP A N 1
ATOM 696 C CA . ASP A 1 101 ? 10.495 5.067 -28.963 1.00 59.91 101 ASP A CA 1
ATOM 697 C C . ASP A 1 101 ? 10.903 3.590 -29.085 1.00 59.91 101 ASP A C 1
ATOM 699 O O . ASP A 1 101 ? 11.412 2.956 -28.160 1.00 59.91 101 ASP A O 1
ATOM 703 N N . VAL A 1 102 ? 10.564 3.011 -30.239 1.00 57.38 102 VAL A N 1
ATOM 704 C CA . VAL A 1 102 ? 11.137 1.760 -30.748 1.00 57.38 102 VAL A CA 1
ATOM 705 C C . VAL A 1 102 ? 11.403 1.970 -32.241 1.00 57.38 102 VAL A C 1
ATOM 707 O O . VAL A 1 102 ? 10.648 1.503 -33.094 1.00 57.38 102 VAL A O 1
ATOM 710 N N . ALA A 1 103 ? 12.439 2.748 -32.553 1.00 42.44 103 ALA A N 1
ATOM 711 C CA . ALA A 1 103 ? 13.003 2.895 -33.894 1.00 42.44 103 ALA A CA 1
ATOM 712 C C . ALA A 1 103 ? 14.529 2.780 -33.824 1.00 42.44 103 ALA A C 1
ATOM 714 O O . ALA A 1 103 ? 15.118 3.360 -32.886 1.00 42.44 103 ALA A O 1
#

Secondary structure (DSSP, 8-state):
---HHHHHHHHHHHHHHHHS--HHHHHHHHHHHHHHHHHHHHHHHHHHHHHHHHHHHIIIIIHHHHHH-HHHHHHHHHHHHHHHHHHHHHHHHS---------

pLDDT: mean 89.56, std 9.55, range [42.44, 97.38]

Mean predicted aligned error: 7.49 Å

InterPro domains:
  IPR001123 Amino acid exporter protein, LeuE-type [PF01810] (16-90)
  IPR001123 Amino acid exporter protein, LeuE-type [PTHR30086] (3-95)

Radius of gyration: 18.77 Å; Cα contacts (8 Å, |Δi|>4): 24; chains: 1; bounding box: 42×34×53 Å

Organism: NCBI:txid652676